Pro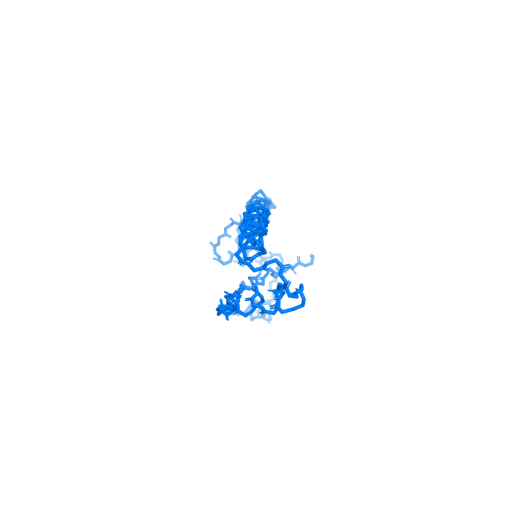tein AF-A0A392Q4Y7-F1 (afdb_monomer)

Foldseek 3Di:
DDLVVQVVPDPDDPVVSVCVVQPPDDPQWGQDPNDIDHPVNVVVVVVVVVVVVVVVVVVVVVVVVVLVVVLVVVLVVVCVVPVPDDPVNSVVVSVVVPDDDDPDDDDDDDDPPDPD

Solvent-accessible surface area (backbone atoms only — not comparable to full-atom values): 7312 Å² total; per-residue (Å²): 135,61,72,67,63,59,63,75,71,49,94,59,58,70,70,59,58,48,40,68,73,64,42,95,58,57,92,83,48,47,70,56,95,90,38,77,44,41,69,69,56,53,53,51,52,52,52,50,53,52,52,50,52,51,50,53,53,53,50,51,52,53,50,50,53,52,50,52,52,50,50,52,51,52,52,53,52,49,40,69,78,35,74,83,61,54,67,69,63,49,49,53,55,55,56,69,73,60,78,71,88,84,80,81,80,84,81,80,79,77,82,76,83,78,81,128

pLDDT: mean 75.85, std 18.64, range [34.31, 96.62]

Mean predicted aligned error: 15.11 Å

Structure (mmCIF, N/CA/C/O backbone):
data_AF-A0A392Q4Y7-F1
#
_entry.id   AF-A0A392Q4Y7-F1
#
loop_
_atom_site.group_PDB
_atom_site.id
_atom_site.type_symbol
_atom_site.label_atom_id
_atom_site.label_alt_id
_atom_site.label_comp_id
_atom_site.label_asym_id
_atom_site.label_entity_id
_atom_site.label_seq_id
_atom_site.pdbx_PDB_ins_code
_atom_site.Cartn_x
_atom_site.Cartn_y
_atom_site.Cartn_z
_atom_site.occupancy
_atom_site.B_iso_or_equiv
_atom_site.auth_seq_id
_atom_site.auth_comp_id
_atom_site.auth_asym_id
_atom_site.auth_atom_id
_atom_site.pdbx_PDB_model_num
ATOM 1 N N . THR A 1 1 ? -33.237 -14.673 20.585 1.00 47.41 1 THR A N 1
ATOM 2 C CA . THR A 1 1 ? -34.378 -14.058 21.292 1.00 47.41 1 THR A CA 1
ATOM 3 C C . THR A 1 1 ? -34.162 -12.564 21.298 1.00 47.41 1 THR A C 1
ATOM 5 O O . THR A 1 1 ?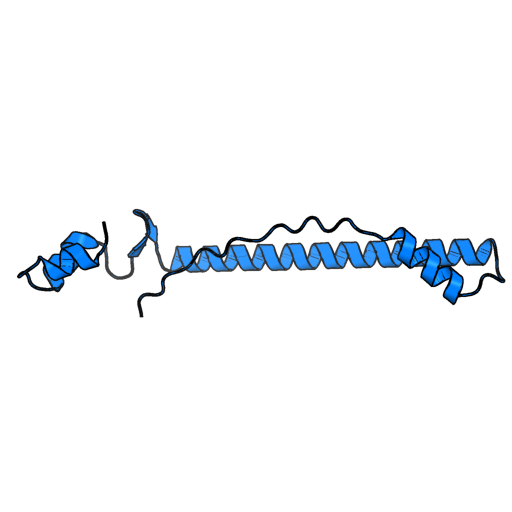 -33.069 -12.127 21.644 1.00 47.41 1 THR A O 1
ATOM 8 N N . ARG A 1 2 ? -35.097 -11.790 20.734 1.00 49.94 2 ARG A N 1
ATOM 9 C CA . ARG A 1 2 ? -34.903 -10.349 20.523 1.00 49.94 2 ARG A CA 1
ATOM 10 C C . ARG A 1 2 ? -35.244 -9.639 21.831 1.00 49.94 2 ARG A C 1
ATOM 12 O O . ARG A 1 2 ? -36.247 -9.957 22.448 1.00 49.94 2 ARG A O 1
ATOM 19 N N . LEU A 1 3 ? -34.422 -8.667 22.231 1.00 53.91 3 LEU A N 1
ATOM 20 C CA . LEU A 1 3 ? -34.649 -7.805 23.404 1.00 53.91 3 LEU A CA 1
ATOM 21 C C . LEU A 1 3 ? -36.081 -7.234 23.442 1.00 53.91 3 LEU A C 1
ATOM 23 O O . LEU A 1 3 ? -36.684 -7.096 24.498 1.00 53.91 3 LEU A O 1
ATOM 27 N N . HIS A 1 4 ? -36.617 -6.957 22.253 1.00 57.28 4 HIS A N 1
ATOM 28 C CA . HIS A 1 4 ? -37.973 -6.481 22.015 1.00 57.28 4 HIS A CA 1
ATOM 29 C C . HIS A 1 4 ? -39.059 -7.370 22.643 1.00 57.28 4 HIS A C 1
ATOM 31 O O . HIS A 1 4 ? -40.024 -6.843 23.183 1.00 57.28 4 HIS A O 1
ATOM 37 N N . ASP A 1 5 ? -38.874 -8.691 22.629 1.00 61.84 5 ASP A N 1
ATOM 38 C CA . ASP A 1 5 ? -39.877 -9.642 23.115 1.00 61.84 5 ASP A CA 1
ATOM 39 C C . ASP A 1 5 ? -39.975 -9.605 24.657 1.00 61.84 5 ASP A C 1
ATOM 41 O O . ASP A 1 5 ? -41.050 -9.777 25.212 1.00 61.84 5 ASP A O 1
ATOM 45 N N . TYR A 1 6 ? -38.879 -9.282 25.359 1.00 58.09 6 TYR A N 1
ATOM 46 C CA . TYR A 1 6 ? -38.867 -9.133 26.825 1.00 58.09 6 TYR A CA 1
ATOM 47 C C . TYR A 1 6 ? -39.437 -7.794 27.311 1.00 58.09 6 TYR A C 1
ATOM 49 O O . TYR A 1 6 ? -40.005 -7.736 28.395 1.00 58.09 6 TYR A O 1
ATOM 57 N N . ILE A 1 7 ? -39.273 -6.717 26.534 1.00 59.28 7 ILE A N 1
ATOM 58 C CA . ILE A 1 7 ? -39.749 -5.370 26.901 1.00 59.28 7 ILE A CA 1
ATOM 59 C C . ILE A 1 7 ? -41.265 -5.250 26.699 1.00 59.28 7 ILE A C 1
ATOM 61 O O . ILE A 1 7 ? -41.924 -4.487 27.397 1.00 59.28 7 ILE A O 1
ATOM 65 N N . GLN A 1 8 ? -41.819 -5.980 25.729 1.00 59.28 8 GLN A N 1
ATOM 66 C CA . GLN A 1 8 ? -43.241 -5.911 25.406 1.00 59.28 8 GLN A CA 1
ATOM 67 C C . GLN A 1 8 ? -44.111 -6.762 26.351 1.00 59.28 8 GLN A C 1
ATOM 69 O O . GLN A 1 8 ? -45.280 -6.431 26.541 1.00 59.28 8 GLN A O 1
ATOM 74 N N . ASP A 1 9 ? -43.530 -7.796 26.973 1.00 56.59 9 ASP A N 1
ATOM 75 C CA . ASP A 1 9 ? -44.224 -8.712 27.890 1.00 56.59 9 ASP A CA 1
ATOM 76 C C . ASP A 1 9 ? -44.017 -8.386 29.385 1.00 56.59 9 ASP A C 1
ATOM 78 O O . ASP A 1 9 ? -44.715 -8.951 30.232 1.00 56.59 9 ASP A O 1
ATOM 82 N N . SER A 1 10 ? -43.095 -7.482 29.751 1.00 51.34 10 SER A N 1
ATOM 83 C CA . SER A 1 10 ? -42.863 -7.127 31.157 1.00 51.34 10 SER A CA 1
ATOM 84 C C . SER A 1 10 ? -43.719 -5.929 31.592 1.00 51.34 10 SER A C 1
ATOM 86 O O . SER A 1 10 ? -43.560 -4.797 31.149 1.00 51.34 10 SER A O 1
ATOM 88 N N . ASN A 1 11 ? -44.639 -6.177 32.527 1.00 57.19 11 ASN A N 1
ATOM 89 C CA . ASN A 1 11 ? -45.316 -5.132 33.309 1.00 57.19 11 ASN A CA 1
ATOM 90 C C . ASN A 1 11 ? -44.431 -4.663 34.497 1.00 57.19 11 ASN A C 1
ATOM 92 O O . ASN A 1 11 ? -44.904 -3.976 35.402 1.00 57.19 11 ASN A O 1
ATOM 96 N N . GLU A 1 12 ? -43.166 -5.104 34.522 1.00 55.19 12 GLU A N 1
ATOM 97 C CA . GLU A 1 12 ? -42.148 -4.826 35.539 1.00 55.19 12 GLU A CA 1
ATOM 98 C C . GLU A 1 12 ? -41.386 -3.537 35.211 1.00 55.19 12 GLU A C 1
ATOM 100 O O . GLU A 1 12 ? -41.261 -3.129 34.055 1.00 55.19 12 GLU A O 1
ATOM 105 N N . CYS A 1 13 ? -40.867 -2.876 36.249 1.00 62.94 13 CYS A N 1
ATOM 106 C CA . CYS A 1 13 ? -40.085 -1.654 36.099 1.00 62.94 13 CYS A CA 1
ATOM 107 C C . CYS A 1 13 ? -38.937 -1.891 35.109 1.00 62.94 13 CYS A C 1
ATOM 109 O O . CYS A 1 13 ? -38.214 -2.880 35.223 1.00 62.94 13 CYS A O 1
ATOM 111 N N . ALA A 1 14 ? -38.719 -0.955 34.178 1.00 62.00 14 ALA A N 1
ATOM 112 C CA . ALA A 1 14 ? -37.644 -1.051 33.191 1.00 62.00 14 ALA A CA 1
ATOM 113 C C . ALA A 1 14 ? -36.288 -1.409 33.832 1.00 62.00 14 ALA A C 1
ATOM 115 O O . ALA A 1 14 ? -35.520 -2.165 33.247 1.00 62.00 14 ALA A O 1
ATOM 116 N N . GLY A 1 15 ? -36.020 -0.945 35.059 1.00 62.34 15 GLY A N 1
ATOM 117 C CA . GLY A 1 15 ? -34.816 -1.304 35.812 1.00 62.34 15 GLY A CA 1
ATOM 118 C C . GLY A 1 15 ? -34.676 -2.802 36.120 1.00 62.34 15 GLY A C 1
ATOM 119 O O . GLY A 1 15 ? -33.586 -3.344 35.984 1.00 62.34 15 GLY A O 1
ATOM 120 N N . GLU A 1 16 ? -35.761 -3.493 36.469 1.00 64.44 16 GLU A N 1
ATOM 121 C CA . GLU A 1 16 ? -35.754 -4.928 36.800 1.00 64.44 16 GLU A CA 1
ATOM 122 C C . GLU A 1 16 ? -35.581 -5.789 35.544 1.00 64.44 16 GLU A C 1
ATOM 124 O O . GLU A 1 16 ? -34.806 -6.747 35.535 1.00 64.44 16 GLU A O 1
ATOM 129 N N . THR A 1 17 ? -36.221 -5.392 34.439 1.00 64.81 17 THR A N 1
ATOM 130 C CA . THR A 1 17 ? -36.034 -6.047 33.137 1.00 64.81 17 THR A CA 1
ATOM 131 C C . THR A 1 17 ? -34.611 -5.840 32.602 1.00 64.81 17 THR A C 1
ATOM 133 O O . THR A 1 17 ? -34.005 -6.781 32.089 1.00 64.81 17 THR A O 1
ATOM 136 N N . PHE A 1 18 ? -34.029 -4.647 32.773 1.00 64.94 18 PHE A N 1
ATOM 137 C CA . PHE A 1 18 ? -32.632 -4.382 32.410 1.00 64.94 18 PHE A CA 1
ATOM 138 C C . PHE A 1 18 ? -31.644 -5.225 33.230 1.00 64.94 18 PHE A C 1
ATOM 140 O O . PHE A 1 18 ? -30.749 -5.833 32.644 1.00 64.94 18 PHE A O 1
ATOM 147 N N . GLU A 1 19 ? -31.821 -5.318 34.550 1.00 67.19 19 GLU A N 1
ATOM 148 C CA . GLU A 1 19 ? -30.993 -6.163 35.428 1.00 67.19 19 GLU A CA 1
ATOM 149 C C . GLU A 1 19 ? -31.144 -7.660 35.115 1.00 67.19 19 GLU A C 1
ATOM 151 O O . GLU A 1 19 ? -30.175 -8.409 35.197 1.00 67.19 19 GLU A O 1
ATOM 156 N N . SER A 1 20 ? -32.330 -8.119 34.707 1.00 67.50 20 SER A N 1
ATOM 157 C CA . SER A 1 20 ? -32.549 -9.511 34.283 1.00 67.50 20 SER A CA 1
ATOM 158 C C . SER A 1 20 ? -31.787 -9.854 32.994 1.00 67.50 20 SER A C 1
ATOM 160 O O . SER A 1 20 ? -31.221 -10.940 32.862 1.00 67.50 20 SER A O 1
ATOM 162 N N . ILE A 1 21 ? -31.719 -8.904 32.055 1.00 66.19 21 ILE A N 1
ATOM 163 C CA . ILE A 1 21 ? -31.096 -9.099 30.738 1.00 66.19 21 ILE A CA 1
ATOM 164 C C . ILE A 1 21 ? -29.574 -8.909 30.787 1.00 66.19 21 ILE A C 1
ATOM 166 O O . ILE A 1 21 ? -28.839 -9.672 30.159 1.00 66.19 21 ILE A O 1
ATOM 170 N N . LEU A 1 22 ? -29.091 -7.898 31.512 1.00 68.50 22 LEU A N 1
ATOM 171 C CA . LEU A 1 22 ? -27.658 -7.617 31.659 1.00 68.50 22 LEU A CA 1
ATOM 172 C C . LEU A 1 22 ? -27.019 -8.401 32.815 1.00 68.50 22 LEU A C 1
ATOM 174 O O . LEU A 1 22 ? -25.797 -8.542 32.877 1.00 68.50 22 LEU A O 1
ATOM 178 N N . GLY A 1 23 ? -27.834 -8.956 33.712 1.00 67.50 23 GLY A N 1
ATOM 179 C CA . GLY A 1 23 ? -27.375 -9.496 34.983 1.00 67.50 23 GLY A CA 1
ATOM 180 C C . GLY A 1 23 ? -26.865 -8.390 35.912 1.00 67.50 23 GLY A C 1
ATOM 181 O O . GLY A 1 23 ? -26.887 -7.206 35.588 1.00 67.50 23 GLY A O 1
ATOM 182 N N . LYS A 1 24 ? -26.305 -8.798 37.057 1.00 70.75 24 LYS A N 1
ATOM 183 C CA . LYS A 1 24 ? -25.650 -7.912 38.041 1.00 70.75 24 LYS A CA 1
ATOM 184 C C . LYS A 1 24 ? -24.284 -7.408 37.556 1.00 70.75 24 LYS A C 1
ATOM 186 O O . LYS A 1 24 ? -23.273 -7.525 38.261 1.00 70.75 24 LYS A O 1
ATOM 191 N N . GLU A 1 25 ? -24.202 -6.965 36.310 1.00 68.19 25 GLU A N 1
ATOM 192 C CA . GLU A 1 25 ? -22.956 -6.511 35.719 1.00 68.19 25 GLU A CA 1
ATOM 193 C C . GLU A 1 25 ? -22.496 -5.209 36.393 1.00 68.19 25 GLU A C 1
ATOM 195 O O . GLU A 1 25 ? -23.275 -4.303 36.676 1.00 68.19 25 GLU A O 1
ATOM 200 N N . LYS A 1 26 ? -21.203 -5.125 36.730 1.00 69.50 26 LYS A N 1
ATOM 201 C CA . LYS A 1 26 ? -20.670 -3.946 37.429 1.00 69.50 26 LYS A CA 1
ATOM 202 C C . LYS A 1 26 ? -20.739 -2.727 36.511 1.00 69.50 26 LYS A C 1
ATOM 204 O O . LYS A 1 26 ? -20.372 -2.828 35.343 1.00 69.50 26 LYS A O 1
ATOM 209 N N . ALA A 1 27 ? -21.083 -1.570 37.077 1.00 67.44 27 ALA A N 1
ATOM 210 C CA . ALA A 1 27 ? -21.074 -0.293 36.369 1.00 67.44 27 ALA A CA 1
ATOM 211 C C . ALA A 1 27 ? -19.786 -0.106 35.537 1.00 67.44 27 ALA A C 1
ATOM 213 O O . ALA A 1 27 ? -18.673 -0.303 36.035 1.00 67.44 27 ALA A O 1
ATOM 214 N N . GLY A 1 28 ? -19.947 0.246 34.258 1.00 67.50 28 GLY A N 1
ATOM 215 C CA . GLY A 1 28 ? -18.844 0.437 33.305 1.00 67.50 28 GLY A CA 1
ATOM 216 C C . GLY A 1 28 ? -18.354 -0.833 32.597 1.00 67.50 28 GLY A C 1
ATOM 217 O O . GLY A 1 28 ? -17.357 -0.778 31.875 1.00 67.50 28 GLY A O 1
ATOM 218 N N . ARG A 1 29 ? -19.022 -1.973 32.790 1.00 68.56 29 ARG A N 1
ATOM 219 C CA . ARG A 1 29 ? -18.791 -3.223 32.054 1.00 68.56 29 ARG A CA 1
ATOM 220 C C . ARG A 1 29 ? -20.052 -3.561 31.263 1.00 68.56 29 ARG A C 1
ATOM 222 O O . ARG A 1 29 ? -21.146 -3.305 31.750 1.00 68.56 29 ARG A O 1
ATOM 229 N N . VAL A 1 30 ? -19.887 -4.073 30.046 1.00 71.50 30 VAL A N 1
ATOM 230 C CA . VAL A 1 30 ? -21.015 -4.444 29.178 1.00 71.50 30 VAL A CA 1
ATOM 231 C C . VAL A 1 30 ? -20.797 -5.849 28.639 1.00 71.50 30 VAL A C 1
ATOM 233 O O . VAL A 1 30 ? -19.754 -6.130 28.051 1.00 71.50 30 VAL A O 1
ATOM 236 N N . CYS A 1 31 ? -21.775 -6.730 28.797 1.00 73.38 31 CYS A N 1
ATOM 237 C CA . CYS A 1 31 ? -21.748 -8.081 28.271 1.00 73.38 31 CYS A CA 1
ATOM 238 C C . CYS A 1 31 ? -22.209 -8.095 26.806 1.00 73.38 31 CYS A C 1
ATOM 240 O O . CYS A 1 31 ? -23.397 -8.008 26.504 1.00 73.38 31 CYS A O 1
ATOM 242 N N . CYS A 1 32 ? -21.267 -8.236 25.874 1.00 69.12 32 CYS A N 1
ATOM 243 C CA . CYS A 1 32 ? -21.544 -8.390 24.447 1.00 69.12 32 CYS A CA 1
ATOM 244 C C . CYS A 1 32 ? -21.360 -9.857 24.045 1.00 69.12 32 CYS A C 1
ATOM 246 O O . CYS A 1 32 ? -20.286 -10.426 24.248 1.00 69.12 32 CYS A O 1
ATOM 248 N N . LEU A 1 33 ? -22.384 -10.474 23.443 1.00 73.25 33 LEU A N 1
ATOM 249 C CA . LEU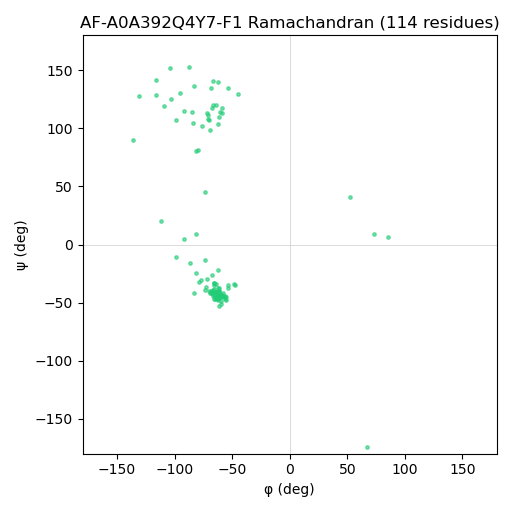 A 1 33 ? -22.347 -11.8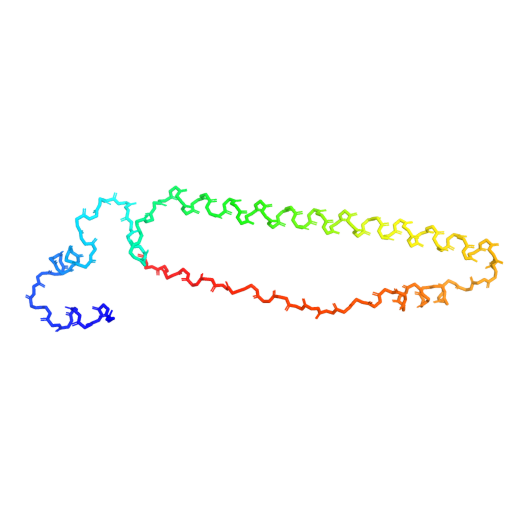78 22.997 1.00 73.25 33 LEU A CA 1
ATOM 250 C C . LEU A 1 33 ? -21.916 -12.850 24.123 1.00 73.25 33 LEU A C 1
ATOM 252 O O . LEU A 1 33 ? -21.102 -13.748 23.917 1.00 73.25 33 LEU A O 1
ATOM 256 N N . GLY A 1 34 ? -22.405 -12.625 25.346 1.00 73.31 34 GLY A N 1
ATOM 257 C CA . GLY A 1 34 ? -22.054 -13.444 26.512 1.00 73.31 34 GLY A CA 1
ATOM 258 C C . GLY A 1 34 ? -20.636 -13.219 27.057 1.00 73.31 34 GLY A C 1
ATOM 259 O O . GLY A 1 34 ? -20.1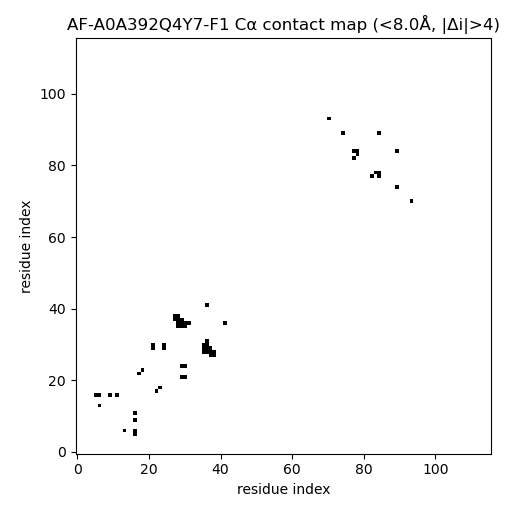93 -13.974 27.920 1.00 73.31 34 GLY A O 1
ATOM 260 N N . ARG A 1 35 ? -19.905 -12.205 26.572 1.00 77.75 35 ARG A N 1
ATOM 261 C CA . ARG A 1 35 ? -18.591 -11.808 27.094 1.00 77.75 35 ARG A CA 1
ATOM 262 C C . ARG A 1 35 ? -18.639 -10.407 27.670 1.00 77.75 35 ARG A C 1
ATOM 264 O O . ARG A 1 35 ? -18.996 -9.463 26.975 1.00 77.75 35 ARG A O 1
ATOM 271 N N . THR A 1 36 ? -18.158 -10.248 28.895 1.00 79.81 36 THR A N 1
ATOM 272 C CA . THR A 1 36 ? -17.946 -8.919 29.462 1.00 79.81 36 THR A CA 1
ATOM 273 C C . THR A 1 36 ? -16.825 -8.184 28.733 1.00 79.81 36 THR A C 1
ATOM 275 O O . THR A 1 36 ? -15.660 -8.582 28.777 1.00 79.81 36 THR A O 1
ATOM 278 N N . ILE A 1 37 ? -17.183 -7.072 28.111 1.00 80.12 37 ILE A N 1
ATOM 279 C CA . ILE A 1 37 ? -16.297 -6.118 27.469 1.00 80.12 37 ILE A CA 1
ATOM 280 C C . ILE A 1 37 ? -15.996 -4.998 28.462 1.00 80.12 37 ILE A C 1
ATOM 282 O O . ILE A 1 37 ? -16.891 -4.423 29.085 1.00 80.12 37 ILE A O 1
ATOM 286 N N . THR A 1 38 ? -14.711 -4.693 28.624 1.00 83.88 38 THR A N 1
ATOM 287 C CA . THR A 1 38 ? -14.248 -3.540 29.401 1.00 83.88 38 THR A CA 1
ATOM 288 C C . THR A 1 38 ? -13.791 -2.427 28.456 1.00 83.88 38 THR A C 1
ATOM 290 O O . THR A 1 38 ? -13.282 -2.725 27.371 1.00 83.88 38 THR A O 1
ATOM 293 N N . PRO A 1 39 ? -13.866 -1.146 28.861 1.00 82.62 39 PRO A N 1
ATOM 294 C CA . PRO A 1 39 ? -13.332 -0.037 28.063 1.00 82.62 39 PRO A CA 1
ATOM 295 C C . PRO A 1 39 ? -11.854 -0.229 27.680 1.00 82.62 39 PRO A C 1
ATOM 297 O O . PRO A 1 39 ? -11.432 0.094 26.574 1.00 82.62 39 PRO A O 1
ATOM 300 N N . THR A 1 40 ? -11.065 -0.833 28.573 1.00 85.88 40 THR A N 1
ATOM 301 C CA . THR A 1 40 ? -9.655 -1.171 28.325 1.00 85.88 40 THR A CA 1
ATOM 302 C C . THR A 1 40 ? -9.466 -2.222 27.229 1.00 85.88 40 THR A C 1
ATOM 304 O O . THR A 1 40 ? -8.492 -2.148 26.483 1.00 85.88 40 THR A O 1
ATOM 307 N N . LEU A 1 41 ? -10.383 -3.188 27.112 1.00 86.19 41 LEU A N 1
ATOM 308 C CA . LEU A 1 41 ? -10.349 -4.208 26.065 1.00 86.19 41 LEU A CA 1
ATOM 309 C C . LEU A 1 41 ? -10.645 -3.593 24.695 1.00 86.19 41 LEU A C 1
ATOM 311 O O . LEU A 1 41 ? -9.956 -3.913 23.730 1.00 86.19 41 LEU A O 1
ATOM 315 N N . LEU A 1 42 ? -11.625 -2.686 24.624 1.00 85.00 42 LEU A N 1
ATOM 316 C CA . LEU A 1 42 ? -11.941 -1.947 23.398 1.00 85.00 42 LEU A CA 1
ATOM 317 C C . LEU A 1 42 ? -10.735 -1.134 22.925 1.00 85.00 42 LEU A C 1
ATOM 319 O O . LEU A 1 42 ? -10.283 -1.323 21.799 1.00 85.00 42 LEU A O 1
ATOM 323 N N . LYS A 1 43 ? -10.140 -0.346 23.828 1.00 89.44 43 LYS A N 1
ATOM 324 C CA . LYS A 1 43 ? -8.938 0.440 23.532 1.00 89.44 43 LYS A CA 1
ATOM 325 C C . LYS A 1 43 ? -7.783 -0.430 23.023 1.00 89.44 43 LYS A C 1
ATOM 327 O O . LYS A 1 43 ? -7.143 -0.100 22.032 1.00 89.44 43 LYS A O 1
ATOM 332 N N . ARG A 1 44 ? -7.538 -1.581 23.660 1.00 91.38 44 ARG A N 1
ATOM 333 C CA . ARG A 1 44 ? -6.497 -2.522 23.218 1.00 91.38 44 ARG A CA 1
ATOM 334 C C . ARG A 1 44 ? -6.777 -3.079 21.820 1.00 91.38 44 ARG A C 1
ATOM 336 O O . ARG A 1 44 ? -5.848 -3.247 21.036 1.00 91.38 44 ARG A O 1
ATOM 343 N N . ASN A 1 45 ? -8.032 -3.391 21.510 1.00 89.62 45 ASN A N 1
ATOM 344 C CA . ASN A 1 45 ? -8.410 -3.903 20.194 1.00 89.62 45 ASN A CA 1
ATOM 345 C C . ASN A 1 45 ? -8.212 -2.845 19.101 1.00 89.62 45 ASN A C 1
ATOM 347 O O . ASN A 1 45 ? -7.701 -3.176 18.033 1.00 89.62 45 ASN A O 1
ATOM 351 N N . GLU A 1 46 ? -8.556 -1.586 19.378 1.00 90.88 46 GLU A N 1
ATOM 352 C CA . GLU A 1 46 ? -8.281 -0.452 18.485 1.00 90.88 46 GLU A CA 1
ATOM 353 C C . GLU A 1 46 ? -6.773 -0.288 18.241 1.00 90.88 46 GLU A C 1
ATOM 355 O O . GLU A 1 46 ? -6.334 -0.266 17.091 1.00 90.88 46 GLU A O 1
ATOM 360 N N . GLU A 1 47 ? -5.962 -0.299 19.305 1.00 95.31 47 GLU A N 1
ATOM 361 C CA . GLU A 1 47 ? -4.498 -0.221 19.207 1.00 95.31 47 GLU A CA 1
ATOM 362 C C . GLU A 1 47 ? -3.912 -1.358 18.352 1.00 95.31 47 GLU A C 1
ATOM 364 O O . GLU A 1 47 ? -3.026 -1.129 17.526 1.00 95.31 47 GLU A O 1
ATOM 369 N N . ILE A 1 48 ? -4.416 -2.587 18.506 1.00 94.50 48 ILE A N 1
ATOM 370 C CA . ILE A 1 48 ? -3.987 -3.738 17.698 1.00 94.50 48 ILE A CA 1
ATOM 371 C C . ILE A 1 48 ? -4.308 -3.512 16.218 1.00 94.50 48 ILE A C 1
ATOM 373 O O . ILE A 1 48 ? -3.443 -3.735 15.367 1.00 94.50 48 ILE A O 1
ATOM 377 N N . VAL A 1 49 ? -5.522 -3.056 15.898 1.00 94.62 49 VAL A N 1
ATOM 378 C CA . VAL A 1 49 ? -5.928 -2.764 14.515 1.00 94.62 49 VAL A CA 1
ATOM 379 C C . VAL A 1 49 ? -5.024 -1.696 13.900 1.00 94.62 49 VAL A C 1
ATOM 381 O O . VAL A 1 49 ? -4.568 -1.860 12.765 1.00 94.62 49 VAL A O 1
ATOM 384 N N . ASP A 1 50 ? -4.705 -0.642 14.645 1.00 94.94 50 ASP A N 1
ATOM 385 C CA . ASP A 1 50 ? -3.844 0.438 14.167 1.00 94.94 50 ASP A CA 1
ATOM 386 C C . ASP A 1 50 ? -2.396 -0.013 13.951 1.00 94.94 50 ASP A C 1
ATOM 388 O O . ASP A 1 50 ? -1.783 0.326 12.933 1.00 94.94 50 ASP A O 1
ATOM 392 N N . ILE A 1 51 ? -1.847 -0.825 14.861 1.00 95.75 51 ILE A N 1
ATOM 393 C CA . ILE A 1 51 ? -0.513 -1.423 14.706 1.00 95.75 51 ILE A CA 1
ATOM 394 C C . ILE A 1 51 ? -0.464 -2.291 13.450 1.00 95.75 51 ILE A C 1
ATOM 396 O O . ILE A 1 51 ? 0.487 -2.196 12.669 1.00 95.75 51 ILE A O 1
ATOM 400 N N . ILE A 1 52 ? -1.488 -3.119 13.238 1.00 94.69 52 ILE A N 1
ATOM 401 C CA . ILE A 1 52 ? -1.589 -3.998 12.075 1.00 94.69 52 ILE A CA 1
ATOM 402 C C . ILE A 1 52 ? -1.631 -3.166 10.790 1.00 94.69 52 ILE A C 1
ATOM 404 O O . ILE A 1 52 ? -0.791 -3.371 9.912 1.00 94.69 52 ILE A O 1
ATOM 408 N N . LYS A 1 53 ? -2.536 -2.185 10.694 1.00 94.88 53 LYS A N 1
ATOM 409 C CA . LYS A 1 53 ? -2.653 -1.298 9.524 1.00 94.88 53 LYS A CA 1
ATOM 410 C C . LYS A 1 53 ? -1.337 -0.592 9.215 1.00 94.88 53 LYS A C 1
ATOM 412 O O . LYS A 1 53 ? -0.884 -0.597 8.070 1.00 94.88 53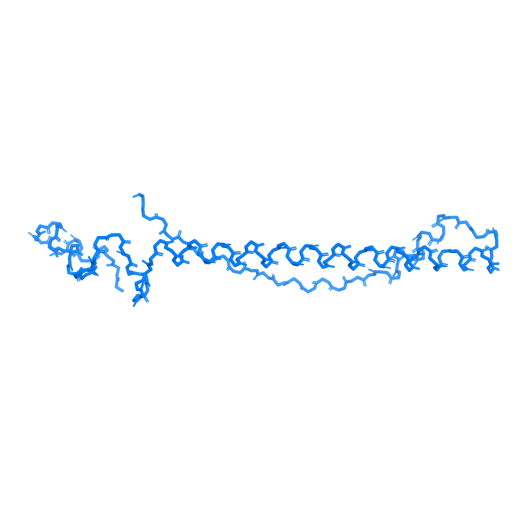 LYS A O 1
ATOM 417 N N . ARG A 1 54 ? -0.688 -0.025 10.237 1.00 94.69 54 ARG A N 1
ATOM 418 C CA . ARG A 1 54 ? 0.598 0.663 10.082 1.00 94.69 54 ARG A CA 1
ATOM 419 C C . ARG A 1 54 ? 1.685 -0.289 9.594 1.00 94.69 54 ARG A C 1
ATOM 421 O O . ARG A 1 54 ? 2.434 0.060 8.688 1.00 94.69 54 ARG A O 1
ATOM 428 N N . ARG A 1 55 ? 1.769 -1.495 10.163 1.00 94.38 55 ARG A N 1
ATOM 429 C CA . ARG A 1 55 ? 2.756 -2.504 9.759 1.00 94.38 55 ARG A CA 1
ATOM 430 C C . ARG A 1 55 ? 2.565 -2.931 8.307 1.00 94.38 55 ARG A C 1
ATOM 432 O O . ARG A 1 55 ? 3.546 -2.944 7.571 1.00 94.38 55 ARG A O 1
ATOM 439 N N . TYR A 1 56 ? 1.335 -3.235 7.897 1.00 94.12 56 TYR A N 1
ATOM 440 C CA . TYR A 1 56 ? 1.037 -3.599 6.510 1.00 94.12 56 TYR A CA 1
ATOM 441 C C . TYR A 1 56 ? 1.341 -2.460 5.536 1.00 94.12 56 TYR A C 1
ATOM 443 O O . TYR A 1 56 ? 1.967 -2.698 4.505 1.00 94.12 56 TYR A O 1
ATOM 451 N N . SER A 1 57 ? 0.976 -1.223 5.877 1.00 93.69 57 SER A N 1
ATOM 452 C CA . SER A 1 57 ? 1.293 -0.047 5.057 1.00 93.69 57 SER A CA 1
ATOM 453 C C . SER A 1 57 ? 2.805 0.158 4.904 1.00 93.69 57 SER A C 1
ATOM 455 O O . SER A 1 57 ? 3.313 0.314 3.791 1.00 93.69 57 SER A O 1
ATOM 457 N N . ASN A 1 58 ? 3.552 0.063 6.008 1.00 95.25 58 ASN A N 1
ATOM 458 C CA . ASN A 1 58 ? 5.007 0.188 5.995 1.00 95.25 58 ASN A CA 1
ATOM 459 C C . ASN A 1 58 ? 5.670 -0.919 5.168 1.00 95.25 58 ASN A C 1
ATOM 461 O O . ASN A 1 58 ? 6.588 -0.638 4.400 1.00 95.25 58 ASN A O 1
ATOM 465 N N . GLU A 1 59 ? 5.216 -2.165 5.312 1.00 94.94 59 GLU A N 1
ATOM 466 C CA . GLU A 1 59 ? 5.764 -3.295 4.562 1.00 94.94 59 GLU A CA 1
ATOM 467 C C . GLU A 1 59 ? 5.464 -3.170 3.066 1.00 94.94 59 GLU A C 1
ATOM 469 O O . GLU A 1 59 ? 6.373 -3.308 2.253 1.00 94.94 59 GLU A O 1
ATOM 474 N N . THR A 1 60 ? 4.233 -2.799 2.706 1.00 92.88 60 THR A N 1
ATOM 475 C CA . THR A 1 60 ? 3.833 -2.553 1.310 1.00 92.88 60 THR A CA 1
ATOM 476 C C . THR A 1 60 ? 4.670 -1.432 0.699 1.00 92.88 60 THR A C 1
ATOM 478 O O . THR A 1 60 ? 5.218 -1.585 -0.388 1.00 92.88 60 THR A O 1
ATOM 481 N N . THR A 1 61 ? 4.870 -0.335 1.435 1.00 95.75 61 THR A N 1
ATOM 482 C CA . THR A 1 61 ? 5.729 0.780 1.008 1.00 95.75 61 THR A CA 1
ATOM 483 C C . THR A 1 61 ? 7.186 0.340 0.846 1.00 95.75 61 THR A C 1
ATOM 485 O O . THR A 1 61 ? 7.866 0.738 -0.101 1.00 95.75 61 THR A O 1
ATOM 488 N N . ARG A 1 62 ? 7.697 -0.494 1.759 1.00 96.62 62 ARG A N 1
ATOM 489 C CA . ARG A 1 62 ? 9.057 -1.041 1.685 1.00 96.62 62 ARG A CA 1
ATOM 490 C C . ARG A 1 62 ? 9.233 -1.931 0.459 1.00 96.62 62 ARG A C 1
ATOM 492 O O . ARG A 1 62 ? 10.260 -1.838 -0.209 1.00 96.62 62 ARG A O 1
ATOM 499 N N . MET A 1 63 ? 8.255 -2.785 0.174 1.00 95.06 63 MET A N 1
ATOM 500 C CA . MET A 1 63 ? 8.255 -3.641 -1.009 1.00 95.06 63 MET A CA 1
ATOM 501 C C . MET A 1 63 ? 8.168 -2.816 -2.292 1.00 95.06 63 MET A C 1
ATOM 503 O O . MET A 1 63 ? 8.984 -3.033 -3.182 1.00 95.06 63 MET A O 1
ATOM 507 N N . ALA A 1 64 ? 7.283 -1.818 -2.348 1.00 92.50 64 ALA A N 1
ATOM 508 C CA . ALA A 1 64 ? 7.167 -0.906 -3.485 1.00 92.50 64 ALA A CA 1
ATOM 509 C C . ALA A 1 64 ? 8.506 -0.223 -3.807 1.00 92.50 64 ALA A C 1
ATOM 511 O O . ALA A 1 64 ? 8.942 -0.238 -4.951 1.00 92.50 64 ALA A O 1
ATOM 512 N N . LYS A 1 65 ? 9.230 0.272 -2.792 1.00 95.38 65 LYS A N 1
ATOM 513 C CA . 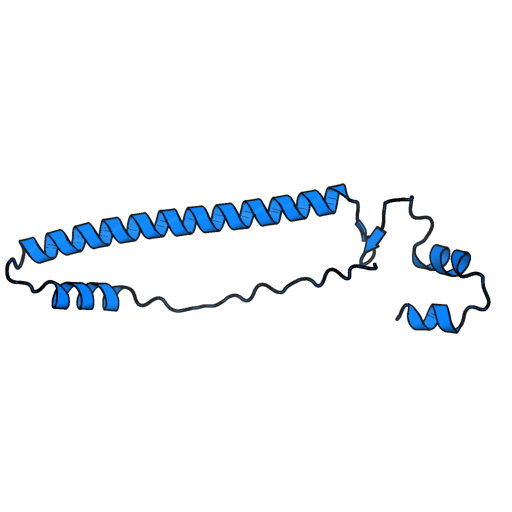LYS A 1 65 ? 10.570 0.862 -2.979 1.00 95.38 65 LYS A CA 1
ATOM 514 C C . LYS A 1 65 ? 11.609 -0.128 -3.510 1.00 95.38 65 LYS A C 1
ATOM 516 O O . LYS A 1 65 ? 12.482 0.252 -4.282 1.00 95.38 65 LYS A O 1
ATOM 521 N N . LYS A 1 66 ? 11.559 -1.390 -3.072 1.00 95.56 66 LYS A N 1
ATOM 522 C CA . LYS A 1 66 ? 12.465 -2.428 -3.585 1.00 95.56 66 LYS A CA 1
ATOM 523 C C . LYS A 1 66 ? 12.164 -2.757 -5.044 1.00 95.56 66 LYS A C 1
ATOM 525 O O . LYS A 1 66 ? 13.103 -2.909 -5.816 1.00 95.56 66 LYS A O 1
ATOM 530 N N . LEU A 1 67 ? 10.884 -2.858 -5.402 1.00 92.12 67 LEU A N 1
ATOM 531 C CA . LEU A 1 67 ? 10.461 -3.087 -6.781 1.00 92.12 67 LEU A CA 1
ATOM 532 C C . LEU A 1 67 ? 10.866 -1.924 -7.682 1.00 92.12 67 LEU A C 1
ATOM 534 O O . LEU A 1 67 ? 11.478 -2.175 -8.709 1.00 92.12 67 LEU A O 1
ATOM 538 N N . ASP A 1 68 ? 10.645 -0.683 -7.250 1.00 91.94 68 ASP A N 1
ATOM 539 C CA . ASP A 1 68 ? 11.085 0.521 -7.964 1.00 91.94 68 ASP A CA 1
ATOM 540 C C . ASP A 1 68 ? 12.606 0.520 -8.207 1.00 91.94 68 ASP A C 1
ATOM 542 O O . ASP A 1 68 ? 13.075 0.712 -9.328 1.00 91.94 68 ASP A O 1
ATOM 546 N N . GLY A 1 69 ? 13.395 0.169 -7.184 1.00 94.62 69 GLY A N 1
ATOM 547 C CA . GLY A 1 69 ? 14.846 0.018 -7.322 1.00 94.62 69 GLY A CA 1
ATOM 548 C C . GLY A 1 69 ? 15.265 -1.075 -8.316 1.00 94.62 69 GLY A C 1
ATOM 549 O O . GLY A 1 69 ? 16.183 -0.868 -9.112 1.00 94.62 69 GLY A O 1
ATOM 550 N N . LEU A 1 70 ? 14.594 -2.233 -8.303 1.00 93.25 70 LEU A N 1
ATOM 551 C CA . LEU A 1 70 ? 14.842 -3.310 -9.270 1.00 93.25 70 LEU A CA 1
ATOM 552 C C . LEU A 1 70 ? 14.433 -2.901 -10.688 1.00 93.25 70 LEU A C 1
ATOM 554 O O . LEU A 1 70 ? 15.172 -3.162 -11.636 1.00 93.25 70 LEU A O 1
ATOM 558 N N . GLN A 1 71 ? 13.305 -2.208 -10.832 1.00 92.00 71 GLN A N 1
ATOM 559 C CA . GLN A 1 71 ? 12.845 -1.631 -12.089 1.00 92.00 71 GLN A CA 1
ATOM 560 C C . GLN A 1 71 ? 13.873 -0.629 -12.640 1.00 92.00 71 GLN A C 1
ATOM 562 O O . GLN A 1 71 ? 14.244 -0.704 -13.812 1.00 92.00 71 GLN A O 1
ATOM 567 N N . GLY A 1 72 ? 14.435 0.232 -11.792 1.00 92.44 72 GLY A N 1
ATOM 568 C CA . GLY A 1 72 ? 15.539 1.116 -12.167 1.00 92.44 72 GLY A CA 1
ATOM 569 C C . GLY A 1 72 ? 16.773 0.358 -12.673 1.00 92.44 72 GLY A C 1
ATOM 570 O O . GLY A 1 72 ? 17.339 0.715 -13.706 1.00 92.44 72 GLY A O 1
ATOM 571 N N . LEU A 1 73 ? 17.169 -0.724 -11.995 1.00 95.25 73 LEU A N 1
ATOM 572 C CA . LEU A 1 73 ? 18.307 -1.551 -12.410 1.00 95.25 73 LEU A CA 1
ATOM 573 C C . LEU A 1 73 ? 18.071 -2.206 -13.781 1.00 95.25 73 LEU A C 1
ATOM 575 O O . LEU A 1 73 ? 18.940 -2.145 -14.650 1.00 95.25 73 LEU A O 1
ATOM 579 N N . VAL A 1 74 ? 16.895 -2.804 -13.988 1.00 92.69 74 VAL A N 1
ATOM 580 C CA . VAL A 1 74 ? 16.522 -3.443 -15.260 1.00 92.69 74 VAL A CA 1
ATOM 581 C C . VAL A 1 74 ? 16.503 -2.416 -16.393 1.00 92.69 74 VAL A C 1
ATOM 583 O O . VAL A 1 74 ? 17.080 -2.669 -17.449 1.00 92.69 74 VAL A O 1
ATOM 586 N N . ARG A 1 75 ? 15.936 -1.227 -16.154 1.00 92.19 75 ARG A N 1
ATOM 587 C CA . ARG A 1 75 ? 15.969 -0.094 -17.092 1.00 92.19 75 ARG A CA 1
ATOM 588 C C . ARG A 1 75 ? 17.401 0.268 -17.491 1.00 92.19 75 ARG A C 1
ATOM 590 O O . ARG A 1 75 ? 17.693 0.390 -18.680 1.00 92.19 75 ARG A O 1
ATOM 597 N N . CYS A 1 76 ? 18.305 0.390 -16.520 1.00 93.06 76 CYS A N 1
ATOM 598 C CA . CYS A 1 76 ? 19.716 0.674 -16.781 1.00 93.06 76 CYS A CA 1
ATOM 599 C C . CYS A 1 76 ? 20.390 -0.422 -17.620 1.00 93.06 76 CYS A C 1
ATOM 601 O O . CYS A 1 76 ? 21.128 -0.103 -18.550 1.00 93.06 76 CYS A O 1
ATOM 603 N N . LEU A 1 77 ? 20.135 -1.699 -17.321 1.00 94.56 77 LEU A N 1
ATOM 604 C CA . LEU A 1 77 ? 20.703 -2.822 -18.072 1.00 94.56 77 LEU A CA 1
ATOM 605 C C . LEU A 1 77 ? 20.187 -2.864 -19.515 1.00 94.56 77 LEU A C 1
ATOM 607 O O . LEU A 1 77 ? 20.977 -3.034 -20.441 1.00 94.56 77 LEU A O 1
ATOM 611 N N . LEU A 1 78 ? 18.887 -2.649 -19.727 1.00 92.12 78 LEU A N 1
ATOM 612 C CA . LEU A 1 78 ? 18.293 -2.638 -21.065 1.00 92.12 78 LEU A CA 1
ATOM 613 C C . LEU A 1 78 ? 18.847 -1.499 -21.928 1.00 92.12 78 LEU A C 1
ATOM 615 O O . LEU A 1 78 ? 19.187 -1.737 -23.086 1.00 92.12 78 LEU A O 1
ATOM 619 N N . LYS A 1 79 ? 19.037 -0.301 -21.358 1.00 91.31 79 LYS A N 1
ATOM 620 C CA . LYS A 1 79 ? 19.705 0.810 -22.057 1.00 91.31 79 LYS A CA 1
ATOM 621 C C . LYS A 1 79 ? 21.182 0.544 -22.349 1.00 91.31 79 LYS A C 1
ATOM 623 O O . LYS A 1 79 ? 21.681 0.999 -23.369 1.00 91.31 79 LYS A O 1
ATOM 628 N N . GLN A 1 80 ? 21.897 -0.183 -21.489 1.00 94.25 80 GLN A N 1
ATOM 629 C CA . GLN A 1 80 ? 23.286 -0.565 -21.776 1.00 94.25 80 GLN A CA 1
ATOM 630 C C . GLN A 1 80 ? 23.377 -1.547 -22.949 1.00 94.25 80 GLN A C 1
ATOM 632 O O . GLN A 1 80 ? 24.263 -1.414 -23.788 1.00 94.25 80 GLN A O 1
ATOM 637 N N . VAL A 1 81 ? 22.461 -2.518 -23.015 1.00 94.62 81 VAL A N 1
ATOM 638 C CA . VAL A 1 81 ? 22.413 -3.511 -24.100 1.00 94.62 81 VAL A CA 1
ATOM 639 C C . VAL A 1 81 ? 21.924 -2.885 -25.406 1.00 94.62 81 VAL A C 1
ATOM 641 O O . VAL A 1 81 ? 22.418 -3.231 -26.477 1.00 94.62 81 VAL A O 1
ATOM 644 N N . ASN A 1 82 ? 20.978 -1.950 -25.330 1.00 93.19 82 ASN A N 1
ATOM 645 C CA . ASN A 1 82 ? 20.459 -1.228 -26.482 1.00 93.19 82 ASN A CA 1
ATOM 646 C C . ASN A 1 82 ? 20.330 0.276 -26.172 1.00 93.19 82 ASN A C 1
ATOM 648 O O . ASN A 1 82 ? 19.270 0.724 -25.729 1.00 93.19 82 ASN A O 1
ATOM 652 N N . PRO A 1 83 ? 21.380 1.075 -26.438 1.00 92.69 83 PRO A N 1
ATOM 653 C CA . PRO A 1 83 ? 21.376 2.515 -26.163 1.00 92.69 83 PRO A CA 1
ATOM 654 C C . PRO A 1 83 ? 20.329 3.312 -26.949 1.00 92.69 83 PRO A C 1
ATOM 656 O O . PRO A 1 83 ? 19.957 4.402 -26.527 1.00 92.69 83 PRO A O 1
ATOM 659 N N . ASN A 1 84 ? 19.850 2.770 -28.074 1.00 93.50 84 ASN A N 1
ATOM 660 C CA . ASN A 1 84 ? 18.824 3.392 -28.916 1.00 93.50 84 ASN A CA 1
ATOM 661 C C . ASN A 1 84 ? 17.401 2.958 -28.531 1.00 93.50 84 ASN A C 1
ATOM 663 O O . ASN A 1 84 ? 16.454 3.278 -29.249 1.00 93.50 84 ASN A O 1
ATOM 667 N N . LEU A 1 85 ? 17.243 2.183 -27.453 1.00 91.62 85 LEU A N 1
ATOM 668 C CA . LEU A 1 85 ? 15.933 1.787 -26.960 1.00 91.62 85 LEU A CA 1
ATOM 669 C C . LEU A 1 85 ? 15.161 3.028 -26.503 1.00 91.62 85 LEU A C 1
ATOM 671 O O . LEU A 1 85 ? 15.597 3.743 -25.598 1.00 91.62 85 LEU A O 1
ATOM 675 N N . ASP A 1 86 ? 14.016 3.252 -27.141 1.00 92.56 86 ASP A N 1
ATOM 676 C CA . ASP A 1 86 ? 13.097 4.330 -26.801 1.00 92.56 86 ASP A CA 1
ATOM 677 C C . ASP A 1 86 ? 12.547 4.167 -25.374 1.00 92.56 86 ASP A C 1
ATOM 679 O O . ASP A 1 86 ? 12.214 3.062 -24.937 1.00 92.56 86 ASP A O 1
ATOM 683 N N . ASP A 1 87 ? 12.440 5.282 -24.654 1.00 89.38 87 ASP A N 1
ATOM 684 C CA . ASP A 1 87 ? 11.983 5.296 -23.263 1.00 89.38 87 ASP A CA 1
ATOM 685 C C . ASP A 1 87 ? 10.512 4.874 -23.126 1.00 89.38 87 ASP A C 1
ATOM 687 O O . ASP A 1 87 ? 10.166 4.189 -22.163 1.00 89.38 87 ASP A O 1
ATOM 691 N N . GLY A 1 88 ? 9.662 5.189 -24.109 1.00 90.12 88 GLY A N 1
ATOM 692 C CA . GLY A 1 88 ? 8.260 4.768 -24.117 1.00 90.12 88 GLY A CA 1
ATOM 693 C C . GLY A 1 88 ? 8.101 3.264 -24.349 1.00 90.12 88 GLY A C 1
ATOM 694 O O . GLY A 1 88 ? 7.303 2.605 -23.681 1.00 90.12 88 GLY A O 1
ATOM 695 N N . ALA A 1 89 ? 8.905 2.688 -25.247 1.00 89.12 89 ALA A N 1
ATOM 696 C CA . ALA A 1 89 ? 8.970 1.236 -25.420 1.00 89.12 89 ALA A CA 1
ATOM 697 C C . ALA A 1 89 ? 9.445 0.531 -24.139 1.00 89.12 89 ALA A C 1
ATOM 699 O O . ALA A 1 89 ? 8.939 -0.537 -23.790 1.00 89.12 89 ALA A O 1
ATOM 700 N N . LEU A 1 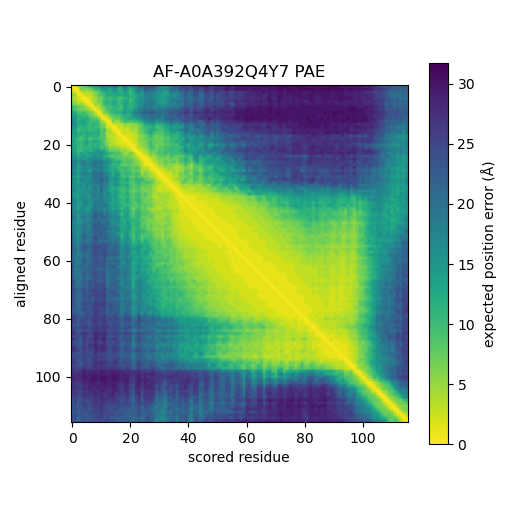90 ? 10.394 1.140 -23.425 1.00 89.94 90 LEU A N 1
ATOM 701 C CA . LEU A 1 90 ? 10.893 0.624 -22.160 1.00 89.94 90 LEU A CA 1
ATOM 702 C C . LEU A 1 90 ? 9.812 0.639 -21.075 1.00 89.94 90 LEU A C 1
ATOM 704 O O . LEU A 1 90 ? 9.619 -0.386 -20.426 1.00 89.94 90 LEU A O 1
ATOM 708 N N . ASP A 1 91 ? 9.075 1.740 -20.925 1.00 89.81 91 ASP A N 1
ATOM 709 C CA . ASP A 1 91 ? 7.974 1.855 -19.960 1.00 89.81 91 ASP A CA 1
ATOM 710 C C . ASP A 1 91 ? 6.885 0.801 -20.205 1.00 89.81 91 ASP A C 1
ATOM 712 O O . ASP A 1 91 ? 6.488 0.109 -19.267 1.00 89.81 91 ASP A O 1
ATOM 716 N N . ASN A 1 92 ? 6.501 0.578 -21.466 1.00 89.50 92 ASN A N 1
ATOM 717 C CA . ASN A 1 92 ? 5.535 -0.458 -21.842 1.00 89.50 92 ASN A CA 1
ATOM 718 C C . ASN A 1 92 ? 6.018 -1.877 -21.471 1.00 89.50 92 ASN A C 1
ATOM 720 O O . ASN A 1 92 ? 5.250 -2.703 -20.982 1.00 89.50 92 ASN A O 1
ATOM 724 N N . ILE A 1 93 ? 7.309 -2.185 -21.657 1.00 88.88 93 ILE A N 1
ATOM 725 C CA . ILE A 1 93 ? 7.882 -3.477 -21.235 1.00 88.88 93 ILE A CA 1
ATOM 726 C C . ILE A 1 93 ? 7.803 -3.633 -19.712 1.00 88.88 93 ILE A C 1
ATOM 728 O O . ILE A 1 93 ? 7.490 -4.719 -19.223 1.00 88.88 93 ILE A O 1
ATOM 732 N N . MET A 1 94 ? 8.085 -2.566 -18.959 1.00 88.06 94 MET A N 1
ATOM 733 C CA . MET A 1 94 ? 8.046 -2.615 -17.496 1.00 88.06 94 MET A CA 1
ATOM 734 C C . MET A 1 94 ? 6.622 -2.791 -16.961 1.00 88.06 94 MET A C 1
ATOM 736 O O . MET A 1 94 ? 6.428 -3.544 -16.012 1.00 88.06 94 MET A O 1
ATOM 740 N N . GLU A 1 95 ? 5.645 -2.113 -17.566 1.00 86.62 95 GLU A N 1
ATOM 741 C CA . GLU A 1 95 ? 4.233 -2.174 -17.177 1.00 86.62 95 GLU A CA 1
ATOM 742 C C . GLU A 1 95 ? 3.647 -3.575 -17.405 1.00 86.62 95 GLU A C 1
ATOM 744 O O . GLU A 1 95 ? 3.089 -4.165 -16.480 1.00 86.62 95 GLU A O 1
ATOM 749 N N . ASN A 1 96 ? 3.886 -4.170 -18.579 1.00 82.88 96 ASN A N 1
ATOM 750 C CA . ASN A 1 96 ? 3.399 -5.517 -18.903 1.00 82.88 96 ASN A CA 1
ATOM 751 C C . ASN A 1 96 ? 4.060 -6.625 -18.064 1.00 82.88 96 ASN A C 1
ATOM 753 O O . ASN A 1 96 ? 3.478 -7.687 -17.863 1.00 82.88 96 ASN A O 1
ATOM 757 N N . ALA A 1 97 ? 5.280 -6.407 -17.565 1.00 79.56 97 ALA A N 1
ATOM 758 C CA . ALA A 1 97 ? 5.958 -7.369 -16.697 1.00 79.56 97 ALA A CA 1
ATOM 759 C C . ALA A 1 97 ? 5.372 -7.422 -15.270 1.00 79.56 97 ALA A C 1
ATOM 761 O O . ALA A 1 97 ? 5.714 -8.332 -14.514 1.00 79.56 97 ALA A O 1
ATOM 762 N N . MET A 1 98 ? 4.531 -6.451 -14.887 1.00 70.38 98 MET A N 1
ATOM 763 C CA . MET A 1 98 ? 4.007 -6.283 -13.527 1.00 70.38 98 MET A CA 1
ATOM 764 C C . MET A 1 98 ? 2.497 -6.552 -13.394 1.00 70.38 98 MET A C 1
ATOM 766 O O . MET A 1 98 ? 1.904 -6.112 -12.411 1.00 70.38 98 MET A O 1
ATOM 770 N N . GLU A 1 99 ? 1.851 -7.281 -14.312 1.00 67.44 99 GLU A N 1
ATOM 771 C CA . GLU A 1 99 ? 0.464 -7.732 -14.095 1.00 67.44 99 GLU A CA 1
ATOM 772 C C . GLU A 1 99 ? 0.363 -8.596 -12.817 1.00 67.44 99 GLU A C 1
ATOM 774 O O . GLU A 1 99 ? 0.985 -9.652 -12.699 1.00 67.44 99 GLU A O 1
ATOM 779 N N . VAL A 1 100 ? -0.407 -8.121 -11.829 1.00 64.94 100 VAL A N 1
ATOM 780 C CA . VAL A 1 100 ? -0.644 -8.791 -10.540 1.00 64.94 100 VAL A CA 1
ATOM 781 C C . VAL A 1 100 ? -2.087 -9.293 -10.492 1.00 64.94 100 VAL A C 1
ATOM 783 O O . VAL A 1 100 ? -3.024 -8.494 -10.522 1.00 64.94 100 VAL A O 1
ATOM 786 N N . ASP A 1 101 ? -2.271 -10.608 -10.354 1.00 57.09 101 ASP A N 1
ATOM 787 C CA . ASP A 1 101 ? -3.581 -11.227 -10.123 1.00 57.09 101 ASP A CA 1
ATOM 788 C C . ASP A 1 101 ? -4.227 -10.682 -8.834 1.00 57.09 101 ASP A C 1
ATOM 790 O O . ASP A 1 101 ? -3.765 -10.914 -7.712 1.00 57.09 101 ASP A O 1
ATOM 794 N N . ASN A 1 102 ? -5.328 -9.943 -8.987 1.00 51.44 102 ASN A N 1
ATOM 795 C CA . ASN A 1 102 ? -6.051 -9.287 -7.895 1.00 51.44 102 ASN A CA 1
ATOM 796 C C . ASN A 1 102 ? -6.959 -10.277 -7.132 1.00 51.44 102 ASN A C 1
ATOM 798 O O . ASN A 1 102 ? -8.171 -10.339 -7.337 1.00 51.44 102 ASN A O 1
ATOM 802 N N . GLY A 1 103 ? -6.385 -11.045 -6.204 1.00 49.06 103 GLY A N 1
ATOM 803 C CA . GLY A 1 103 ? -7.132 -11.850 -5.229 1.00 49.06 103 GLY A CA 1
ATOM 804 C C . GLY A 1 103 ? -7.611 -11.017 -4.034 1.00 49.06 103 GLY A C 1
ATOM 805 O O . GLY A 1 103 ? -6.983 -11.022 -2.976 1.00 49.06 103 GLY A O 1
ATOM 806 N N . GLY A 1 104 ? -8.712 -10.277 -4.185 1.00 42.41 104 GLY A N 1
ATOM 807 C CA . GLY A 1 104 ? -9.274 -9.432 -3.125 1.00 42.41 104 GLY A CA 1
ATOM 808 C C . GLY A 1 104 ? -9.823 -10.230 -1.933 1.00 42.41 104 GLY A C 1
ATOM 809 O O . GLY A 1 104 ? -10.760 -11.008 -2.080 1.00 42.41 104 GLY A O 1
ATOM 810 N N . SER A 1 105 ? -9.289 -10.001 -0.729 1.00 43.97 105 SER A N 1
ATOM 811 C CA . SER A 1 105 ? -9.892 -10.472 0.528 1.00 43.97 105 SER A CA 1
ATOM 812 C C . SER A 1 105 ? -10.690 -9.345 1.184 1.00 43.97 105 SER A C 1
ATOM 814 O O . SER A 1 105 ? -10.130 -8.387 1.718 1.00 43.97 105 SER A O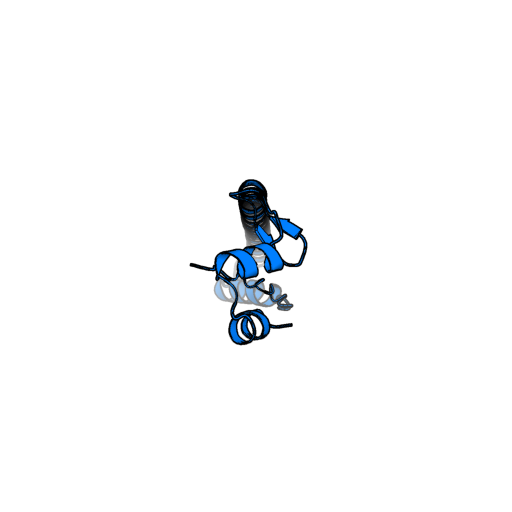 1
ATOM 816 N N . THR A 1 106 ? -12.017 -9.455 1.138 1.00 43.72 106 THR A N 1
ATOM 817 C CA . THR A 1 106 ? -12.956 -8.543 1.800 1.00 43.72 106 THR A CA 1
ATOM 818 C C . THR A 1 106 ? -12.911 -8.742 3.313 1.00 43.72 106 THR A C 1
ATOM 820 O O . THR A 1 106 ? -13.348 -9.769 3.831 1.00 43.72 106 THR A O 1
ATOM 823 N N . SER A 1 107 ? -12.396 -7.744 4.029 1.00 44.34 107 SER A N 1
ATOM 824 C CA . SER A 1 107 ? -12.460 -7.669 5.488 1.00 44.34 107 SER A CA 1
ATOM 825 C C . SER A 1 107 ? -13.903 -7.405 5.926 1.00 44.34 107 SER A C 1
ATOM 827 O O . SER A 1 107 ? -14.435 -6.310 5.739 1.00 44.34 107 SER A O 1
ATOM 829 N N . THR A 1 108 ? -14.560 -8.420 6.484 1.00 41.72 108 THR A N 1
ATOM 830 C CA . THR A 1 108 ? -15.881 -8.313 7.112 1.00 41.72 108 THR A CA 1
ATOM 831 C C . THR A 1 108 ? -15.828 -7.357 8.304 1.00 41.72 108 THR A C 1
ATOM 833 O O . THR A 1 108 ? -15.258 -7.672 9.349 1.00 41.72 108 THR A O 1
ATOM 836 N N . HIS A 1 109 ? -16.452 -6.189 8.152 1.00 43.91 109 HIS A N 1
ATOM 837 C CA . HIS A 1 109 ? -16.730 -5.263 9.245 1.00 43.91 109 HIS A CA 1
ATOM 838 C C . HIS A 1 109 ? -17.629 -5.941 10.289 1.00 43.91 109 HIS A C 1
ATOM 840 O O . HIS A 1 109 ? -18.794 -6.237 10.028 1.00 43.91 109 HIS A O 1
ATOM 846 N N . ILE A 1 110 ? -17.097 -6.162 11.492 1.00 45.28 110 ILE A N 1
ATOM 847 C CA . ILE A 1 110 ? -17.901 -6.535 12.657 1.00 45.28 110 ILE A CA 1
ATOM 848 C C . ILE A 1 110 ? -18.674 -5.285 13.078 1.00 45.28 110 ILE A C 1
ATOM 850 O O . ILE A 1 110 ? -18.090 -4.283 13.489 1.00 45.28 110 ILE A O 1
ATOM 854 N N . CYS A 1 111 ? -19.993 -5.344 12.919 1.00 37.19 111 CYS A N 1
ATOM 855 C CA . CYS A 1 111 ? -20.922 -4.299 13.317 1.00 37.19 111 CYS A CA 1
ATOM 856 C C . CYS A 1 111 ? -20.843 -4.107 14.842 1.00 37.19 111 CYS A C 1
ATOM 858 O O . CYS A 1 111 ? -21.344 -4.928 15.609 1.00 37.19 111 CYS A O 1
ATOM 860 N N . MET A 1 112 ? -20.174 -3.042 15.288 1.00 42.47 112 MET A N 1
ATOM 861 C CA . MET A 1 112 ? -20.298 -2.553 16.658 1.00 42.47 112 MET A CA 1
ATOM 862 C C . MET A 1 112 ? -21.634 -1.818 16.751 1.00 42.47 112 MET A C 1
ATOM 864 O O . MET A 1 112 ? -21.768 -0.696 16.266 1.00 42.47 112 MET A O 1
ATOM 868 N N . ILE A 1 113 ? -22.639 -2.471 17.331 1.00 43.12 113 ILE A N 1
ATOM 869 C CA . ILE A 1 113 ? -23.896 -1.816 17.691 1.00 43.12 113 ILE A CA 1
ATOM 870 C C . ILE A 1 113 ? -23.573 -0.866 18.847 1.00 43.12 113 ILE A C 1
ATOM 872 O O . ILE A 1 113 ? -23.436 -1.280 19.995 1.00 43.12 113 ILE A O 1
ATOM 876 N N . PHE A 1 114 ? -23.401 0.409 18.510 1.00 34.31 114 PHE A N 1
ATOM 877 C CA . PHE A 1 114 ? -23.369 1.514 19.458 1.00 34.31 114 PHE A CA 1
ATOM 878 C C . PHE A 1 114 ? -24.800 1.698 19.980 1.00 34.31 114 PHE A C 1
ATOM 880 O O . PHE A 1 114 ? -25.678 2.142 19.239 1.00 34.31 114 PHE A O 1
ATOM 887 N N . ILE A 1 115 ? -25.062 1.323 21.232 1.00 39.31 115 ILE A N 1
ATOM 888 C CA . ILE A 1 115 ? -26.242 1.828 21.935 1.00 39.31 115 ILE A CA 1
ATOM 889 C C . ILE A 1 115 ? -25.821 3.173 22.535 1.00 39.31 115 ILE A C 1
ATOM 891 O O . ILE A 1 115 ? -24.888 3.232 23.329 1.00 39.31 115 ILE A O 1
ATOM 895 N N . ARG A 1 116 ? -26.477 4.201 21.990 1.00 36.00 116 ARG A N 1
ATOM 896 C CA . ARG A 1 116 ? -26.438 5.653 22.217 1.00 36.00 116 ARG A CA 1
ATOM 897 C C . ARG A 1 116 ? -25.878 6.162 23.545 1.00 36.00 116 ARG A C 1
ATOM 899 O O . ARG A 1 116 ? -26.325 5.674 24.601 1.00 36.00 116 ARG A O 1
#

Radius of gyration: 28.48 Å; Cα contacts (8 Å, |Δi|>4): 31; chains: 1; bounding box: 69×20×67 Å

Sequence (116 aa):
TRLHDYIQDSNECAGETFESILGKEKAGRVCCLGRTITPTLLKRNEEIVDIIKRRYSNETTRMAKKLDGLQGLVRCLLKQVNPNLDDGALDNIMENAMEVDNGGSTSTHICMIFIR

Organism: NCBI:txid97028

Secondary structure (DSSP, 8-state):
--HHHHHHH--S-HHHHHHHHH-S--TT-EEETTEEE-HHHHHHHHHHHHHHHHHHHHHHHHHHHHHHHHHHHHHHHHHHH-TT--HHHHHHHHHHTT------------------